Protein AF-A0A7S1DKY6-F1 (afdb_monomer_lite)

Structure (mmCIF, N/CA/C/O backbone):
data_AF-A0A7S1DKY6-F1
#
_entry.id   AF-A0A7S1DKY6-F1
#
loop_
_atom_site.group_PDB
_atom_site.id
_atom_site.type_symbol
_atom_site.label_atom_id
_atom_site.label_alt_id
_atom_site.label_comp_id
_atom_site.label_asym_id
_atom_site.label_entity_id
_atom_site.label_seq_id
_atom_site.pdbx_PDB_ins_code
_atom_site.Cartn_x
_atom_site.Cartn_y
_atom_site.Cartn_z
_atom_site.occupancy
_atom_site.B_iso_or_equiv
_atom_site.auth_seq_id
_atom_site.auth_comp_id
_atom_site.auth_asym_id
_atom_site.auth_atom_id
_atom_site.pdbx_PDB_model_num
ATOM 1 N N . ARG A 1 1 ? 4.465 -28.401 -14.071 1.00 49.16 1 ARG A N 1
ATOM 2 C CA . ARG A 1 1 ? 5.364 -28.665 -15.222 1.00 49.16 1 ARG A CA 1
ATOM 3 C C . ARG A 1 1 ? 4.719 -28.259 -16.547 1.00 49.16 1 ARG A C 1
ATOM 5 O O . ARG A 1 1 ? 5.460 -27.943 -17.461 1.00 49.16 1 ARG A O 1
ATOM 12 N N . ASP A 1 2 ? 3.390 -28.142 -16.611 1.00 53.97 2 ASP A N 1
ATOM 13 C CA . ASP A 1 2 ? 2.657 -27.892 -17.868 1.00 53.97 2 ASP A CA 1
ATOM 14 C C . ASP A 1 2 ? 2.377 -26.404 -18.164 1.00 53.97 2 ASP A C 1
ATOM 16 O O . ASP A 1 2 ? 1.731 -26.074 -19.147 1.00 53.97 2 ASP A O 1
ATOM 20 N N . GLN A 1 3 ? 2.872 -25.503 -17.309 1.00 55.66 3 GLN A N 1
ATOM 21 C CA . GLN A 1 3 ? 2.728 -24.040 -17.410 1.00 55.66 3 GLN A CA 1
ATOM 22 C C . GLN A 1 3 ? 4.074 -23.349 -17.679 1.00 55.66 3 GLN A C 1
ATOM 24 O O . GLN A 1 3 ? 4.199 -22.136 -17.548 1.00 55.66 3 GLN A O 1
ATOM 29 N N . GLN A 1 4 ? 5.126 -24.118 -17.976 1.00 49.84 4 GLN A N 1
ATOM 30 C CA . GLN A 1 4 ? 6.431 -23.525 -18.223 1.00 49.84 4 GLN A CA 1
ATOM 31 C C . GLN A 1 4 ? 6.443 -22.979 -19.656 1.00 49.84 4 GLN A C 1
ATOM 33 O O . GLN A 1 4 ? 6.256 -23.769 -20.585 1.00 49.84 4 GLN A O 1
ATOM 38 N N . PRO A 1 5 ? 6.629 -21.661 -19.858 1.00 53.81 5 PRO A N 1
ATOM 39 C CA . PRO A 1 5 ? 6.731 -21.111 -21.200 1.00 53.81 5 PRO A CA 1
ATOM 40 C C . PRO A 1 5 ? 7.887 -21.794 -21.946 1.00 53.81 5 PRO A C 1
ATOM 42 O O . PRO A 1 5 ? 8.850 -22.240 -21.303 1.00 53.81 5 PRO A O 1
ATOM 45 N N . PRO A 1 6 ? 7.803 -21.917 -23.284 1.00 61.84 6 PRO A N 1
ATOM 46 C CA . PRO A 1 6 ? 8.875 -22.511 -24.070 1.00 61.84 6 PRO A CA 1
ATOM 47 C C . PRO A 1 6 ? 10.212 -21.830 -23.736 1.00 61.84 6 PRO A C 1
ATOM 49 O O . PRO A 1 6 ? 10.237 -20.627 -23.453 1.00 61.84 6 PRO A O 1
ATOM 52 N N . PRO A 1 7 ? 11.327 -22.584 -23.708 1.00 59.97 7 PRO A N 1
ATOM 53 C CA . PRO A 1 7 ? 12.633 -22.010 -23.421 1.00 59.97 7 PRO A CA 1
ATOM 54 C C . PRO A 1 7 ? 12.908 -20.848 -24.378 1.00 59.97 7 PRO A C 1
ATOM 56 O O . PRO A 1 7 ? 12.660 -20.956 -25.576 1.00 59.97 7 PRO A O 1
ATOM 59 N N . HIS A 1 8 ? 13.403 -19.737 -23.832 1.00 63.50 8 HIS A N 1
ATOM 60 C CA . HIS A 1 8 ? 13.732 -18.548 -24.611 1.00 63.50 8 HIS A CA 1
ATOM 61 C C . HIS A 1 8 ? 14.686 -18.895 -25.768 1.00 63.50 8 HIS A C 1
ATOM 63 O O . HIS A 1 8 ? 15.734 -19.510 -25.559 1.00 63.50 8 HIS A O 1
ATOM 69 N N . GLU A 1 9 ? 14.347 -18.463 -26.981 1.00 57.97 9 GLU A N 1
ATOM 70 C CA . GLU A 1 9 ? 15.269 -18.457 -28.116 1.00 57.97 9 GLU A CA 1
ATOM 71 C C . GLU A 1 9 ? 16.054 -17.141 -28.095 1.00 57.97 9 GLU A C 1
ATOM 73 O O . GLU A 1 9 ? 15.618 -16.112 -28.602 1.00 57.97 9 GLU A O 1
ATOM 78 N N . GLY A 1 10 ? 17.211 -17.160 -27.435 1.00 62.47 10 GLY A N 1
ATOM 79 C CA . GLY A 1 10 ? 18.223 -16.107 -27.518 1.00 62.47 10 G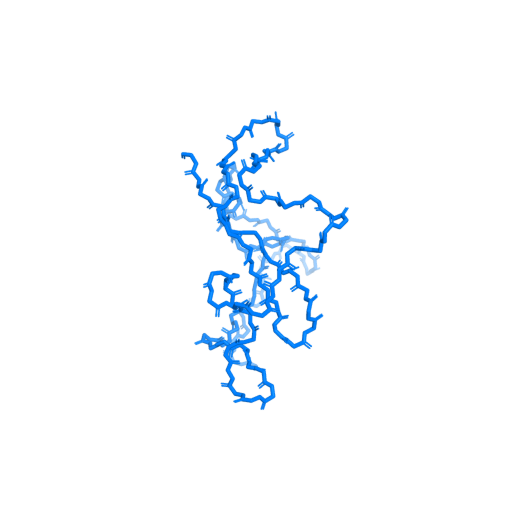LY A CA 1
ATOM 80 C C . GLY A 1 10 ? 19.487 -16.634 -28.195 1.00 62.47 10 GLY A C 1
ATOM 81 O O . GLY A 1 10 ? 19.673 -17.844 -28.313 1.00 62.47 10 GLY A O 1
ATOM 82 N N . ALA A 1 11 ? 20.396 -15.738 -28.597 1.00 67.69 11 ALA A N 1
ATOM 83 C CA . ALA A 1 11 ? 21.671 -16.136 -29.208 1.00 67.69 11 ALA A CA 1
ATOM 84 C C . ALA A 1 11 ? 22.502 -17.075 -28.304 1.00 67.69 11 ALA A C 1
ATOM 86 O O . ALA A 1 11 ? 23.240 -17.920 -28.807 1.00 67.69 11 ALA A O 1
ATOM 87 N N . TYR A 1 12 ? 22.353 -16.956 -26.976 1.00 79.69 12 TYR A N 1
ATOM 88 C CA . TYR A 1 12 ? 23.055 -17.766 -25.979 1.00 79.69 12 TYR A CA 1
ATOM 89 C C . TYR A 1 12 ? 22.144 -18.095 -24.790 1.00 79.69 12 TYR A C 1
ATOM 91 O O . TYR A 1 12 ? 21.368 -17.252 -24.338 1.00 79.69 12 TYR A O 1
ATOM 99 N N . ARG A 1 13 ? 22.282 -19.304 -24.231 1.00 80.62 13 ARG A N 1
ATOM 100 C CA . ARG A 1 13 ? 21.595 -19.692 -22.988 1.00 80.62 13 ARG A CA 1
ATOM 101 C C . ARG A 1 13 ? 22.116 -18.860 -21.817 1.00 80.62 13 ARG A C 1
ATOM 103 O O . ARG A 1 13 ? 23.325 -18.752 -21.638 1.00 80.62 13 ARG A O 1
ATOM 110 N N . GLY A 1 14 ? 21.205 -18.338 -20.999 1.00 82.25 14 GLY A N 1
ATOM 111 C CA . GLY A 1 14 ? 21.551 -17.535 -19.820 1.00 82.25 14 GLY A CA 1
ATOM 112 C C . GLY A 1 14 ? 21.779 -16.050 -20.114 1.00 82.25 14 GLY A C 1
ATOM 113 O O . GLY A 1 14 ? 22.117 -15.304 -19.199 1.00 82.25 14 GLY A O 1
ATOM 114 N N . ALA A 1 15 ? 21.570 -15.605 -21.358 1.00 85.62 15 ALA A N 1
ATOM 115 C CA . ALA A 1 15 ? 21.465 -14.182 -21.653 1.00 85.62 15 ALA A CA 1
ATOM 116 C C . ALA A 1 15 ? 20.216 -13.585 -20.964 1.00 85.62 15 ALA A C 1
ATOM 118 O O . ALA A 1 15 ? 19.177 -14.251 -20.913 1.00 85.62 15 ALA A O 1
ATOM 119 N N . PRO A 1 16 ? 20.289 -12.352 -20.427 1.00 86.88 16 PRO A N 1
ATOM 120 C CA . PRO A 1 16 ? 19.137 -11.699 -19.813 1.00 86.88 16 PRO A CA 1
ATOM 121 C C . PRO A 1 16 ? 18.056 -11.377 -20.853 1.00 86.88 16 PRO A C 1
ATOM 123 O O . PRO A 1 16 ? 18.342 -11.203 -22.039 1.00 86.88 16 PRO A O 1
ATOM 126 N N . LEU A 1 17 ? 16.814 -11.249 -20.387 1.00 86.50 17 LEU A N 1
ATOM 127 C CA . LEU A 1 17 ? 15.688 -10.800 -21.204 1.00 86.50 17 LEU A CA 1
ATOM 128 C C . LEU A 1 17 ? 15.539 -9.280 -21.116 1.00 86.50 17 LEU A C 1
ATOM 130 O O . LEU A 1 17 ? 15.704 -8.701 -20.043 1.00 86.50 17 LEU A O 1
ATOM 134 N N . GLN A 1 18 ? 15.190 -8.655 -22.240 1.00 87.88 18 GLN A N 1
ATOM 135 C CA . GLN A 1 18 ? 14.778 -7.254 -22.282 1.00 87.88 18 GLN A CA 1
ATOM 136 C C . GLN A 1 18 ? 13.248 -7.171 -22.319 1.00 87.88 18 GLN A C 1
ATOM 138 O O . GLN A 1 18 ? 12.630 -7.920 -23.085 1.00 87.88 18 GLN A O 1
ATOM 143 N N . PRO A 1 19 ? 12.622 -6.286 -21.523 1.00 90.00 19 PRO A N 1
ATOM 144 C CA . PRO A 1 19 ? 11.204 -5.993 -21.668 1.00 90.00 19 PRO A CA 1
ATOM 145 C C . PRO A 1 19 ? 10.902 -5.480 -23.080 1.00 90.00 19 PRO A C 1
ATOM 147 O O . PRO A 1 19 ? 11.705 -4.764 -23.673 1.00 90.00 19 PRO A O 1
ATOM 150 N N . GLN A 1 20 ? 9.729 -5.825 -23.612 1.00 89.06 20 GLN A N 1
ATOM 151 C CA . GLN A 1 20 ? 9.263 -5.281 -24.894 1.00 89.06 20 GLN A CA 1
ATOM 152 C C . GLN A 1 20 ? 8.726 -3.846 -24.759 1.00 89.06 20 GLN A C 1
ATOM 154 O O . GLN A 1 20 ? 8.706 -3.106 -25.738 1.00 89.06 20 GLN A O 1
ATOM 159 N N . ALA A 1 21 ? 8.285 -3.461 -23.557 1.00 91.94 21 ALA A N 1
ATOM 160 C CA . ALA A 1 21 ? 7.832 -2.109 -23.250 1.00 91.94 21 ALA A CA 1
ATOM 161 C C . ALA A 1 21 ? 9.001 -1.104 -23.245 1.00 91.94 21 ALA A C 1
ATOM 163 O O . ALA A 1 21 ? 10.164 -1.479 -23.103 1.00 91.94 21 ALA A O 1
ATOM 164 N N . SER A 1 22 ? 8.689 0.186 -23.370 1.00 91.62 22 SER A N 1
ATOM 165 C CA . SER A 1 22 ? 9.681 1.269 -23.383 1.00 91.62 22 SER A CA 1
ATOM 166 C C . SER A 1 22 ? 9.159 2.510 -22.658 1.00 91.62 22 SER A C 1
ATOM 168 O O . SER A 1 22 ? 7.951 2.670 -22.507 1.00 91.62 22 SER A O 1
ATOM 170 N N . GLY A 1 23 ? 10.055 3.397 -22.216 1.00 92.38 23 GLY A N 1
ATOM 171 C CA . GLY A 1 23 ? 9.658 4.626 -21.522 1.00 92.38 23 GLY A CA 1
ATOM 172 C C . GLY A 1 23 ? 8.871 4.347 -20.237 1.00 92.38 23 GLY A C 1
ATOM 173 O O . GLY A 1 23 ? 9.237 3.460 -19.467 1.00 92.38 23 GLY A O 1
ATOM 174 N N . SER A 1 24 ? 7.788 5.095 -20.011 1.00 91.62 24 SER A N 1
ATOM 175 C CA . SER A 1 24 ? 6.910 4.941 -18.840 1.00 91.62 24 SER A CA 1
ATOM 176 C C . SER A 1 24 ? 6.203 3.586 -18.776 1.00 91.62 24 SER A C 1
ATOM 178 O O . SER A 1 24 ? 5.924 3.100 -17.682 1.00 91.62 24 SER A O 1
ATOM 180 N N . ASP A 1 25 ? 5.968 2.939 -19.921 1.00 94.88 25 ASP A N 1
ATOM 181 C CA . ASP A 1 25 ? 5.236 1.668 -19.990 1.00 94.88 25 ASP A CA 1
ATOM 182 C C . ASP A 1 25 ? 6.011 0.514 -19.336 1.00 94.88 25 ASP A C 1
ATOM 184 O O . ASP A 1 25 ? 5.436 -0.522 -19.003 1.00 94.88 25 ASP A O 1
ATOM 188 N N . LEU A 1 26 ? 7.314 0.700 -19.085 1.00 94.75 26 LEU A N 1
ATOM 189 C CA . LEU A 1 26 ? 8.126 -0.235 -18.305 1.00 94.75 26 LEU A CA 1
ATOM 190 C C . LEU A 1 26 ? 7.562 -0.468 -16.897 1.00 94.75 26 LEU A C 1
ATOM 192 O O . LEU A 1 26 ? 7.678 -1.581 -16.385 1.00 94.75 26 LEU A O 1
ATOM 196 N N . LEU A 1 27 ? 6.912 0.535 -16.295 1.00 94.19 27 LEU A N 1
ATOM 197 C CA . LEU A 1 27 ? 6.292 0.406 -14.971 1.00 94.19 27 LEU A CA 1
ATOM 198 C C . LEU A 1 27 ? 5.093 -0.557 -14.969 1.00 94.19 27 LEU A C 1
ATOM 200 O O . LEU A 1 27 ? 4.736 -1.084 -13.920 1.00 94.19 27 LEU A O 1
ATOM 204 N N . LEU A 1 28 ? 4.503 -0.828 -16.138 1.00 95.62 28 LEU A N 1
ATOM 205 C CA . LEU A 1 28 ? 3.350 -1.717 -16.313 1.00 95.62 28 LEU A CA 1
ATOM 206 C C . LEU A 1 28 ? 3.729 -3.077 -16.921 1.00 95.62 28 LEU A C 1
ATOM 208 O O . LEU A 1 28 ? 2.861 -3.910 -17.170 1.00 95.62 28 LEU A O 1
ATOM 212 N N . ALA A 1 29 ? 5.018 -3.326 -17.170 1.00 94.94 29 ALA A N 1
ATOM 213 C CA . ALA A 1 29 ? 5.467 -4.485 -17.941 1.00 94.94 29 ALA A CA 1
ATOM 214 C C . ALA A 1 29 ? 5.398 -5.825 -17.182 1.00 94.94 29 ALA A C 1
ATOM 216 O O . ALA A 1 29 ? 5.459 -6.878 -17.813 1.00 94.94 29 ALA A O 1
ATOM 217 N N . GLY A 1 30 ? 5.316 -5.815 -15.844 1.00 94.44 30 GLY A N 1
ATOM 218 C CA . GLY A 1 30 ? 5.170 -7.035 -15.034 1.00 94.44 30 GLY A CA 1
ATOM 219 C C . GLY A 1 30 ? 6.356 -8.012 -15.097 1.00 94.44 30 GLY A C 1
ATOM 220 O O . GLY A 1 30 ? 6.196 -9.199 -14.819 1.00 94.44 30 GLY A O 1
ATOM 221 N N . VAL A 1 31 ? 7.547 -7.544 -15.483 1.00 93.88 31 VAL A N 1
ATOM 222 C CA . VAL A 1 31 ? 8.769 -8.354 -15.629 1.00 93.88 31 VAL A CA 1
ATOM 223 C C . VAL A 1 31 ? 9.939 -7.743 -14.857 1.00 93.88 31 VAL A C 1
ATOM 225 O O . VAL A 1 31 ? 9.925 -6.566 -14.496 1.00 93.88 31 VAL A O 1
ATOM 228 N N . GLY A 1 32 ? 10.978 -8.544 -14.600 1.00 93.12 32 GLY A N 1
ATOM 229 C CA . GLY A 1 32 ? 12.142 -8.090 -13.838 1.00 93.12 32 GLY A CA 1
ATOM 230 C C . GLY A 1 32 ? 11.747 -7.681 -12.408 1.00 93.12 32 GLY A C 1
ATOM 231 O O . G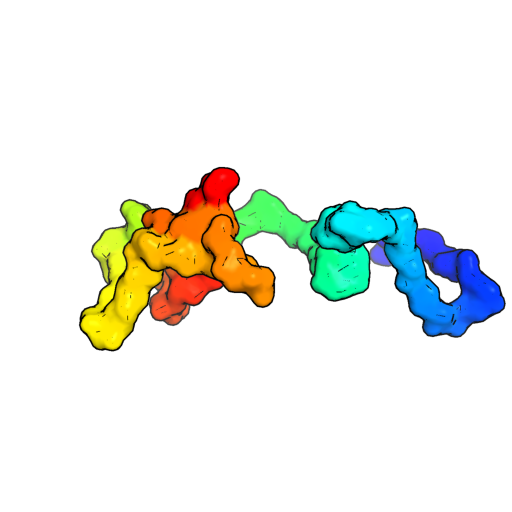LY A 1 32 ? 11.013 -8.430 -11.760 1.00 93.12 32 GLY A O 1
ATOM 232 N N . PRO A 1 33 ? 12.190 -6.514 -11.903 1.00 94.00 33 PRO A N 1
ATOM 233 C CA . PRO A 1 33 ? 11.832 -6.041 -10.561 1.00 94.00 33 PRO A CA 1
ATOM 234 C C . PRO A 1 33 ? 10.329 -5.801 -10.340 1.00 94.00 33 PRO A C 1
ATOM 236 O O . PRO A 1 33 ? 9.882 -5.847 -9.202 1.00 94.00 33 PRO A O 1
ATOM 239 N N . GLY A 1 34 ? 9.553 -5.567 -11.406 1.00 94.06 34 GLY A N 1
ATOM 240 C CA . GLY A 1 34 ? 8.093 -5.405 -11.345 1.00 94.06 34 GLY A CA 1
ATOM 241 C C . GLY A 1 34 ? 7.310 -6.712 -11.510 1.00 94.06 34 GLY A C 1
ATOM 242 O O . GLY A 1 34 ? 6.101 -6.677 -11.728 1.00 94.06 34 GLY A O 1
ATOM 243 N N . SER A 1 35 ? 7.985 -7.865 -11.488 1.00 95.81 35 SER A N 1
ATOM 244 C CA . SER A 1 35 ? 7.318 -9.164 -11.597 1.00 95.81 35 SER A CA 1
ATOM 245 C C . SER A 1 35 ? 6.534 -9.523 -10.334 1.00 95.81 35 SER A C 1
ATOM 247 O O . SER A 1 35 ? 6.879 -9.137 -9.219 1.00 95.81 35 SER A O 1
ATOM 249 N N . TRP A 1 36 ? 5.468 -10.295 -10.521 1.00 96.12 36 TRP A N 1
ATOM 250 C CA . TRP A 1 36 ? 4.598 -10.789 -9.459 1.00 96.12 36 TRP A CA 1
ATOM 251 C C . TRP A 1 36 ? 4.204 -12.241 -9.753 1.00 96.12 36 TRP A C 1
ATOM 253 O O . TRP A 1 36 ? 4.515 -12.788 -10.811 1.00 96.12 36 TRP A O 1
ATOM 263 N N . SER A 1 37 ? 3.565 -12.899 -8.790 1.00 96.75 37 SER A N 1
ATOM 264 C CA . SER A 1 37 ? 3.048 -14.261 -8.950 1.00 96.75 37 SER A CA 1
ATOM 265 C C . SER A 1 37 ? 1.536 -14.256 -8.827 1.00 96.75 37 SER A C 1
ATOM 267 O O . SER A 1 37 ? 1.016 -13.614 -7.915 1.00 96.75 37 SER A O 1
ATOM 269 N N . ASP A 1 38 ? 0.864 -15.018 -9.688 1.00 96.44 38 ASP A N 1
ATOM 270 C CA . ASP A 1 38 ? -0.587 -15.207 -9.668 1.00 96.44 38 ASP A CA 1
ATOM 271 C C . ASP A 1 38 ? -1.023 -16.025 -8.447 1.00 96.44 38 ASP A C 1
ATOM 273 O O . ASP A 1 38 ? -1.170 -17.249 -8.478 1.00 96.44 38 ASP A O 1
ATOM 277 N N . ARG A 1 39 ? -1.093 -15.338 -7.304 1.00 97.50 39 ARG A N 1
ATOM 278 C CA . ARG A 1 39 ? -1.544 -15.899 -6.032 1.00 97.50 39 ARG A CA 1
ATOM 279 C C . ARG A 1 39 ? -3.055 -16.100 -6.084 1.00 97.50 39 ARG A C 1
ATOM 281 O O . ARG A 1 39 ? -3.757 -15.405 -6.804 1.00 97.50 39 ARG A O 1
ATOM 288 N N . ALA A 1 40 ? -3.554 -17.032 -5.275 1.00 98.19 40 ALA A N 1
ATOM 289 C CA . ALA A 1 40 ? -4.990 -17.255 -5.156 1.00 98.19 40 ALA A CA 1
ATOM 290 C C . ALA A 1 40 ? -5.724 -15.952 -4.790 1.00 98.19 40 ALA A C 1
ATOM 292 O O . ALA A 1 40 ? -5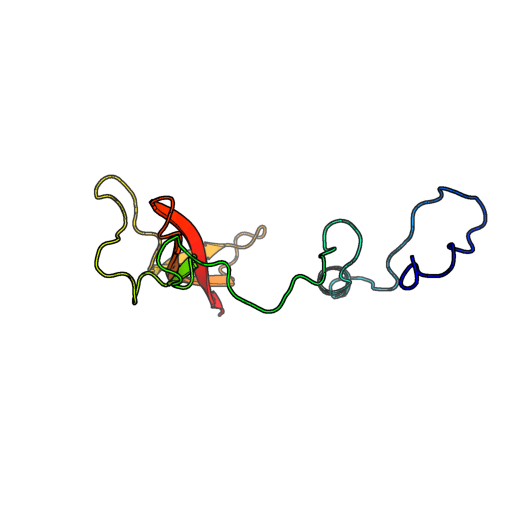.316 -15.266 -3.851 1.00 98.19 40 ALA A O 1
ATOM 293 N N . ASP A 1 41 ? -6.813 -15.661 -5.504 1.00 97.44 41 ASP A N 1
ATOM 294 C CA . ASP A 1 41 ? -7.674 -14.492 -5.287 1.00 97.44 41 ASP A CA 1
ATOM 295 C C . ASP A 1 41 ? -8.608 -14.703 -4.082 1.00 97.44 41 ASP A C 1
ATOM 297 O O . ASP A 1 41 ? -9.831 -14.794 -4.185 1.00 97.44 41 ASP A O 1
ATOM 301 N N . VAL A 1 42 ? -7.993 -14.902 -2.918 1.00 97.56 42 VAL A N 1
ATOM 302 C CA . VAL A 1 42 ? -8.653 -15.056 -1.623 1.00 97.56 42 VAL A CA 1
ATOM 303 C C . VAL A 1 42 ? -7.830 -14.339 -0.554 1.00 97.56 42 VAL A C 1
ATOM 305 O O . VAL A 1 42 ? -6.596 -14.373 -0.598 1.00 97.56 42 VAL A O 1
ATOM 308 N N . PRO A 1 43 ? -8.473 -13.694 0.433 1.00 97.75 43 PRO A N 1
ATOM 309 C CA . PRO A 1 43 ? -7.744 -13.064 1.519 1.00 97.75 43 PRO A CA 1
ATOM 310 C C . PRO A 1 43 ? -7.059 -14.119 2.391 1.00 97.75 43 PRO A C 1
ATOM 312 O O . PRO A 1 43 ? -7.612 -15.187 2.658 1.00 97.75 43 PRO A O 1
ATOM 315 N N . ASP A 1 44 ? -5.878 -13.778 2.900 1.00 97.94 44 ASP A N 1
ATOM 316 C CA . ASP A 1 44 ? -5.304 -14.504 4.029 1.00 97.94 44 ASP A CA 1
ATOM 317 C C . ASP A 1 44 ? -6.181 -14.286 5.271 1.00 97.94 44 ASP A C 1
ATOM 319 O O . ASP A 1 44 ? -6.732 -13.197 5.469 1.00 97.94 44 ASP A O 1
ATOM 323 N N . LEU A 1 45 ? -6.326 -15.315 6.103 1.00 98.19 45 LEU A N 1
ATOM 324 C CA . LEU A 1 45 ? -7.258 -15.318 7.230 1.00 98.19 45 LEU A CA 1
ATOM 325 C C . LEU A 1 45 ? -6.511 -15.307 8.569 1.00 98.19 45 LEU A C 1
ATOM 327 O O . LEU A 1 45 ? -5.409 -15.844 8.701 1.00 98.19 45 LEU A O 1
ATOM 331 N N . SER A 1 46 ? -7.113 -14.679 9.577 1.00 96.56 46 SER A N 1
ATOM 332 C CA . SER A 1 46 ? -6.705 -14.815 10.976 1.00 96.56 46 SER A CA 1
ATOM 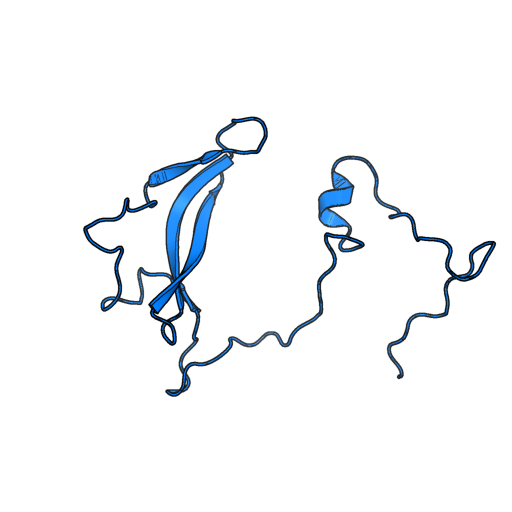333 C C . SER A 1 46 ? -7.049 -16.211 11.509 1.00 96.56 46 SER A C 1
ATOM 335 O O . SER A 1 46 ? -7.726 -16.999 10.844 1.00 96.56 46 SER A O 1
ATOM 337 N N . TYR A 1 47 ? -6.620 -16.513 12.738 1.00 96.81 47 TYR A N 1
ATOM 338 C CA . TYR A 1 47 ? -6.969 -17.764 13.420 1.00 96.81 47 TYR A CA 1
ATOM 339 C C . TYR A 1 47 ? -8.494 -17.977 13.519 1.00 96.81 47 TYR A C 1
ATOM 341 O O . TYR A 1 47 ? -8.983 -19.093 13.376 1.00 96.81 47 TYR A O 1
ATOM 349 N N . GLU A 1 48 ? -9.257 -16.897 13.684 1.00 96.12 48 GLU A N 1
ATOM 350 C CA . GLU A 1 48 ? -10.722 -16.881 13.772 1.00 96.12 48 GLU A CA 1
ATOM 351 C C . GLU A 1 48 ? -11.419 -16.962 12.400 1.00 96.12 48 GLU A C 1
ATOM 353 O O . GLU A 1 48 ? -12.646 -16.911 12.329 1.00 96.12 48 GLU A O 1
ATOM 358 N N . GLY A 1 49 ? -10.661 -17.060 11.303 1.00 97.25 49 GLY A N 1
ATOM 359 C CA . GLY A 1 49 ? -11.204 -17.162 9.947 1.00 97.25 49 GLY A CA 1
ATOM 360 C C . GLY A 1 49 ? -11.667 -15.834 9.340 1.00 97.25 49 GLY A C 1
ATOM 361 O O . GLY A 1 49 ? -12.403 -15.838 8.356 1.00 97.25 49 GLY A O 1
ATOM 362 N N . LEU A 1 50 ? -11.260 -14.691 9.900 1.00 96.44 50 LEU A N 1
ATOM 363 C CA . LEU A 1 50 ? -11.588 -13.366 9.364 1.00 96.44 50 LEU A CA 1
ATOM 364 C C . LEU A 1 50 ? -10.449 -12.841 8.469 1.00 96.44 50 LEU A C 1
ATOM 366 O O . LEU A 1 50 ? -9.298 -13.175 8.730 1.00 96.44 50 LEU A O 1
ATOM 370 N N . PRO A 1 51 ? -10.704 -11.969 7.473 1.00 97.88 51 PRO A N 1
ATOM 371 C CA . PRO A 1 51 ? -9.638 -11.390 6.645 1.00 97.88 51 PRO A CA 1
ATOM 372 C C . PRO A 1 51 ? -8.528 -10.739 7.483 1.00 97.88 51 PRO A C 1
ATOM 374 O O . PRO A 1 51 ? -8.796 -9.862 8.300 1.00 97.88 51 PRO A O 1
ATOM 377 N N . LYS A 1 52 ? -7.278 -11.162 7.324 1.00 97.81 52 LYS A N 1
ATOM 378 C CA . LYS A 1 52 ? -6.188 -10.776 8.230 1.00 97.81 52 LYS A CA 1
ATOM 379 C C . LYS A 1 52 ? -5.843 -9.288 8.157 1.00 97.81 52 LYS A C 1
ATOM 381 O O . LYS A 1 52 ? -5.708 -8.641 9.195 1.00 97.81 52 LYS A O 1
ATOM 386 N N . ILE A 1 53 ? -5.735 -8.762 6.938 1.00 98.38 53 ILE A N 1
ATOM 387 C CA . ILE A 1 53 ? -5.360 -7.374 6.660 1.00 98.38 53 ILE A CA 1
ATOM 388 C C . IL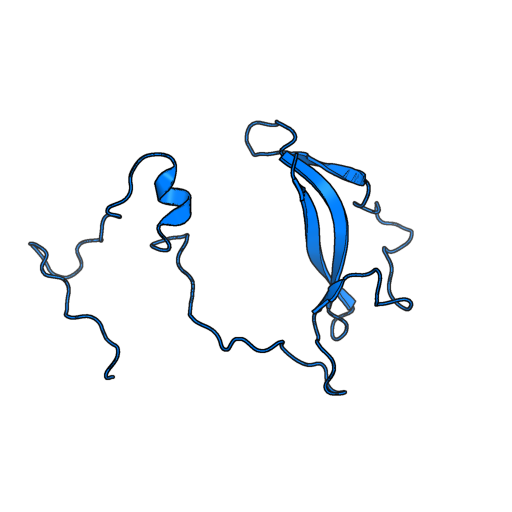E A 1 53 ? -6.620 -6.596 6.278 1.00 98.38 53 ILE A C 1
ATOM 390 O O . ILE A 1 53 ? -7.299 -6.949 5.315 1.00 98.38 53 ILE A O 1
ATOM 394 N N . VAL A 1 54 ? -6.950 -5.560 7.049 1.00 98.38 54 VAL A N 1
ATOM 395 C CA . VAL A 1 54 ? -8.178 -4.761 6.889 1.00 98.38 54 VAL A CA 1
ATOM 396 C C . VAL A 1 54 ? -7.885 -3.274 7.083 1.00 98.38 54 VAL A C 1
ATOM 398 O O . VAL A 1 54 ? -6.928 -2.942 7.786 1.00 98.38 54 VAL A O 1
ATOM 401 N N . PRO A 1 55 ? -8.694 -2.363 6.518 1.00 98.44 55 PRO A N 1
ATOM 402 C CA . PRO A 1 55 ? -8.530 -0.944 6.793 1.00 98.44 55 PRO A CA 1
ATOM 403 C C . PRO A 1 55 ? -8.882 -0.620 8.252 1.00 98.44 55 PRO A C 1
ATOM 405 O O . PRO A 1 55 ? -9.764 -1.239 8.856 1.00 98.44 55 PRO A O 1
ATOM 408 N N . LEU A 1 56 ? -8.213 0.375 8.827 1.00 98.00 56 LEU A N 1
ATOM 409 C CA . LEU A 1 56 ? -8.338 0.738 10.235 1.00 98.00 56 LEU A CA 1
ATOM 410 C C . LEU A 1 56 ? -9.766 1.192 10.568 1.00 98.00 56 LEU A C 1
ATOM 412 O O . LEU A 1 56 ? -10.252 0.907 11.662 1.00 98.00 56 LEU A O 1
ATOM 416 N N . ARG A 1 57 ? -10.492 1.781 9.602 1.00 97.81 57 ARG A N 1
ATOM 417 C CA . ARG A 1 57 ? -11.918 2.145 9.740 1.00 97.81 57 ARG A CA 1
ATOM 418 C C . ARG A 1 57 ? -12.849 0.991 10.139 1.00 97.81 57 ARG A C 1
ATOM 420 O O . ARG A 1 57 ? -13.912 1.256 10.691 1.00 97.81 57 ARG A O 1
ATOM 427 N N . VAL A 1 58 ? -12.478 -0.273 9.891 1.00 97.44 58 VAL A N 1
ATOM 428 C CA . VAL A 1 58 ? -13.267 -1.456 10.308 1.00 97.44 58 VAL A CA 1
ATOM 429 C C . VAL A 1 58 ? -12.639 -2.233 11.472 1.00 97.44 58 VAL A C 1
ATOM 431 O O . VAL A 1 58 ? -13.119 -3.309 11.828 1.00 97.44 58 VAL A O 1
ATOM 434 N N . ALA A 1 59 ? -11.578 -1.703 12.086 1.00 96.31 59 ALA A N 1
ATOM 435 C CA . ALA A 1 59 ? -10.817 -2.348 13.153 1.00 96.31 59 ALA A CA 1
ATOM 436 C C . ALA A 1 59 ? -10.789 -1.471 14.427 1.00 96.31 59 ALA A C 1
ATOM 438 O O . ALA A 1 59 ? -9.730 -0.992 14.823 1.00 96.31 59 ALA A O 1
ATOM 439 N N . PRO A 1 60 ? -11.931 -1.272 15.118 1.00 93.94 60 PRO A N 1
ATOM 440 C CA . PRO A 1 60 ? -12.076 -0.274 16.191 1.00 93.94 60 PRO A CA 1
ATOM 441 C C . PRO A 1 60 ? -11.215 -0.517 17.444 1.00 93.94 60 PRO A C 1
ATOM 443 O O . PRO A 1 60 ? -11.105 0.368 18.284 1.00 93.94 60 PRO A O 1
ATOM 446 N N . GLY A 1 61 ? -10.623 -1.706 17.597 1.00 93.50 61 GLY A N 1
ATOM 447 C CA . GLY A 1 61 ? -9.685 -2.022 18.684 1.00 93.50 61 GLY A CA 1
ATOM 448 C C . GLY A 1 61 ? -8.226 -1.665 18.385 1.00 93.50 61 GLY A C 1
ATOM 449 O O . GLY A 1 61 ? -7.362 -1.916 19.220 1.00 93.50 61 GLY A O 1
ATOM 450 N N . PHE A 1 62 ? -7.947 -1.126 17.199 1.00 96.50 62 PHE A N 1
ATOM 451 C CA . PHE A 1 62 ? -6.609 -0.803 16.717 1.00 96.50 62 PHE A CA 1
ATOM 452 C C . PHE A 1 62 ? -6.475 0.712 16.547 1.00 96.50 62 PHE A C 1
ATOM 454 O O . PHE A 1 62 ? -7.458 1.425 16.341 1.00 96.50 62 PHE A O 1
ATOM 461 N N . GLY A 1 63 ? -5.246 1.215 16.608 1.00 96.75 63 GLY A N 1
ATOM 462 C CA . GLY A 1 63 ? -4.965 2.633 16.431 1.00 96.75 63 GLY A CA 1
ATOM 463 C C . GLY A 1 63 ? -3.476 2.908 16.302 1.00 96.75 63 GLY A C 1
ATOM 464 O O . GLY A 1 63 ? -2.648 2.035 16.562 1.00 96.75 63 GLY A O 1
ATOM 465 N N . VAL A 1 64 ? -3.147 4.129 15.888 1.00 97.44 64 VAL A N 1
ATOM 466 C CA . VAL A 1 64 ? -1.769 4.626 15.931 1.00 97.44 64 VAL A CA 1
ATOM 467 C C . VAL A 1 64 ? -1.396 4.851 17.392 1.00 97.44 64 VAL A C 1
ATOM 469 O O . VAL A 1 64 ? -2.194 5.380 18.170 1.00 97.44 64 VAL A O 1
ATOM 472 N N . ALA A 1 65 ? -0.208 4.402 17.785 1.00 96.38 65 ALA A N 1
ATOM 473 C CA . ALA A 1 65 ? 0.240 4.564 19.154 1.00 96.38 65 ALA A CA 1
ATOM 474 C C . ALA A 1 65 ? 0.467 6.051 19.474 1.00 96.38 65 ALA A C 1
ATOM 476 O O . ALA A 1 65 ? 0.894 6.820 18.620 1.00 96.38 65 ALA A O 1
ATOM 477 N N . ALA A 1 66 ? 0.191 6.464 20.713 1.00 96.44 66 ALA A N 1
ATOM 478 C CA . ALA A 1 66 ? 0.164 7.883 21.083 1.00 96.44 66 ALA A CA 1
ATOM 479 C C . ALA A 1 66 ? 1.517 8.605 20.928 1.00 96.44 66 ALA A C 1
ATOM 481 O O . ALA A 1 66 ? 1.548 9.829 20.830 1.00 96.44 66 ALA A O 1
ATOM 482 N N . GLN A 1 67 ? 2.626 7.863 20.935 1.00 97.88 67 GLN A N 1
ATOM 483 C CA . GLN A 1 67 ? 3.969 8.394 20.702 1.00 97.88 67 GLN A CA 1
ATOM 484 C C . GLN A 1 67 ? 4.317 8.601 19.218 1.00 97.88 67 GLN A C 1
ATOM 486 O O . GLN A 1 67 ? 5.337 9.224 18.929 1.00 97.88 67 GLN A O 1
ATOM 491 N N . ASP A 1 68 ? 3.500 8.082 18.299 1.00 97.44 68 ASP A N 1
ATOM 492 C CA . ASP A 1 68 ? 3.765 8.097 16.864 1.00 97.44 68 ASP A CA 1
ATOM 493 C C . ASP A 1 68 ? 2.896 9.140 16.151 1.00 97.44 68 ASP A C 1
ATOM 495 O O . ASP A 1 68 ? 1.814 9.520 16.604 1.00 97.44 68 ASP A O 1
ATOM 499 N N . VAL A 1 69 ? 3.376 9.612 15.000 1.00 98.0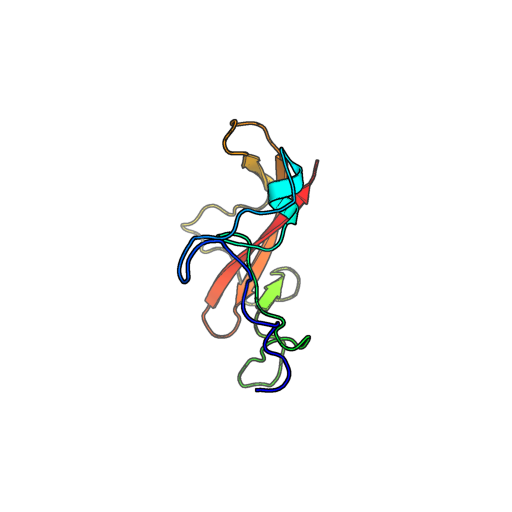0 69 VAL A N 1
ATOM 500 C CA . VAL A 1 69 ? 2.600 10.500 14.132 1.00 98.00 69 VAL A CA 1
ATOM 501 C C . VAL A 1 69 ? 1.573 9.667 13.378 1.00 98.00 69 VAL A C 1
ATOM 503 O O . VAL A 1 69 ? 1.941 8.727 12.678 1.00 98.00 69 VAL A O 1
ATOM 506 N N . ASP A 1 70 ? 0.296 10.034 13.483 1.00 98.12 70 ASP A N 1
ATOM 507 C CA . ASP A 1 70 ? -0.746 9.475 12.624 1.00 98.12 70 ASP A CA 1
ATOM 508 C C . ASP A 1 70 ? -0.531 9.966 11.186 1.00 98.12 70 ASP A C 1
ATOM 510 O O . ASP A 1 70 ? -0.622 11.171 10.937 1.00 98.12 70 ASP A O 1
ATOM 514 N N . PRO A 1 71 ? -0.215 9.075 10.230 1.00 98.06 71 PRO A N 1
ATOM 515 C CA . PRO A 1 71 ? 0.084 9.495 8.872 1.00 98.06 71 PRO A CA 1
ATOM 516 C C . PRO A 1 71 ? -1.159 9.931 8.088 1.00 98.06 71 PRO A C 1
ATOM 518 O O . PRO A 1 71 ? -1.004 10.508 7.014 1.00 98.06 71 PRO A O 1
ATOM 521 N N . ARG A 1 72 ? -2.385 9.691 8.578 1.00 98.44 72 ARG A N 1
ATOM 522 C CA . ARG A 1 72 ? -3.610 10.134 7.891 1.00 98.44 72 ARG A CA 1
ATOM 523 C C . ARG A 1 72 ? -3.634 11.660 7.757 1.00 98.44 72 ARG A C 1
ATOM 525 O O . ARG A 1 72 ? -3.448 12.392 8.724 1.00 98.44 72 ARG A O 1
ATOM 532 N N . GLY A 1 73 ? -3.870 12.137 6.537 1.00 98.25 73 GLY A N 1
ATOM 533 C CA . GLY A 1 73 ? -3.818 13.547 6.146 1.00 98.25 73 GLY A CA 1
ATOM 534 C C . GLY A 1 73 ? -2.443 14.035 5.671 1.00 98.25 73 GLY A C 1
ATOM 535 O O . GLY A 1 73 ? -2.372 15.092 5.032 1.00 98.25 73 GLY A O 1
ATOM 536 N N . LEU A 1 74 ? -1.362 13.284 5.923 1.00 98.38 74 LEU A N 1
ATOM 537 C CA . LEU A 1 74 ? -0.031 13.629 5.420 1.00 98.38 74 LEU A CA 1
ATOM 538 C C . LEU A 1 74 ? 0.058 13.430 3.893 1.00 98.38 74 LEU A C 1
ATOM 540 O O . LEU A 1 74 ? -0.572 12.511 3.353 1.00 98.38 74 LEU A O 1
ATOM 544 N N . PRO A 1 75 ? 0.832 14.280 3.188 1.00 98.19 75 PRO A N 1
ATOM 545 C CA . PRO A 1 75 ? 1.071 14.119 1.760 1.00 98.19 75 PRO A CA 1
ATOM 546 C C . PRO A 1 75 ? 1.999 12.930 1.494 1.00 98.19 75 PRO A C 1
ATOM 548 O O . PRO A 1 75 ? 2.960 12.695 2.231 1.00 98.19 75 PRO A O 1
ATOM 551 N N . VAL A 1 76 ? 1.740 12.215 0.403 1.00 98.38 76 VAL A N 1
ATOM 552 C CA . VAL A 1 76 ? 2.655 11.215 -0.152 1.00 98.38 76 VAL A CA 1
ATOM 553 C C . VAL A 1 76 ? 3.428 11.878 -1.283 1.00 98.38 76 VAL A C 1
ATOM 555 O O . VAL A 1 76 ? 2.846 12.270 -2.295 1.00 98.38 76 VAL A O 1
ATOM 558 N N . LEU A 1 77 ? 4.736 12.029 -1.092 1.00 98.12 77 LEU A N 1
ATOM 559 C CA . LEU A 1 77 ? 5.624 12.625 -2.085 1.00 98.12 77 LEU A CA 1
ATOM 560 C C . LEU A 1 77 ? 6.220 11.536 -2.977 1.00 98.12 77 LEU A C 1
ATOM 562 O O . LEU A 1 77 ? 6.648 10.491 -2.482 1.00 98.12 77 LEU A O 1
ATOM 566 N N . GLY A 1 78 ? 6.258 11.795 -4.281 1.00 96.69 78 GLY A N 1
ATOM 567 C CA . GLY A 1 78 ? 7.069 11.029 -5.218 1.00 96.69 78 GLY A CA 1
ATOM 568 C C . GLY A 1 78 ? 8.565 11.246 -4.980 1.00 96.69 78 GLY A C 1
ATOM 569 O O . GLY A 1 78 ? 8.978 12.129 -4.225 1.00 96.69 78 GLY A O 1
ATOM 570 N N . ASP A 1 79 ? 9.394 10.450 -5.657 1.00 96.94 79 ASP A N 1
ATOM 571 C CA . ASP A 1 79 ? 10.861 10.602 -5.624 1.00 96.94 79 ASP A CA 1
ATOM 572 C C . ASP A 1 79 ? 11.326 11.949 -6.215 1.00 96.94 79 ASP A C 1
ATOM 574 O O . ASP A 1 79 ? 12.392 12.463 -5.890 1.00 96.94 79 ASP A O 1
ATOM 578 N N . ASP A 1 80 ? 10.481 12.574 -7.036 1.00 97.31 80 ASP A N 1
ATOM 579 C CA . ASP A 1 80 ? 10.657 13.928 -7.561 1.00 97.31 80 ASP A CA 1
ATOM 580 C C . ASP A 1 80 ? 10.259 15.039 -6.567 1.00 97.31 80 ASP A C 1
ATOM 582 O O . ASP A 1 80 ? 10.405 16.226 -6.869 1.00 97.31 80 ASP A O 1
ATOM 586 N N . GLY A 1 81 ? 9.765 14.677 -5.379 1.00 97.50 81 GLY A N 1
ATOM 587 C CA . GLY A 1 81 ? 9.298 15.600 -4.348 1.00 97.50 81 GLY A CA 1
ATOM 588 C C . GLY A 1 81 ? 7.911 16.198 -4.605 1.00 97.50 81 GLY A C 1
ATOM 589 O O . GLY A 1 81 ? 7.483 17.062 -3.837 1.00 97.50 81 GLY A O 1
ATOM 590 N N . VAL A 1 82 ? 7.202 15.766 -5.652 1.00 97.81 82 VAL A N 1
ATOM 591 C CA . VAL A 1 82 ? 5.850 16.243 -5.977 1.00 97.81 82 VAL A CA 1
ATOM 592 C C . VAL A 1 82 ? 4.808 15.432 -5.199 1.00 97.81 82 VAL A C 1
ATOM 594 O O . VAL A 1 82 ? 4.957 14.227 -5.007 1.00 97.81 82 VAL A O 1
ATOM 597 N N . GLU A 1 83 ? 3.741 16.082 -4.724 1.00 97.94 83 GLU A N 1
ATOM 598 C CA . GLU A 1 83 ? 2.629 15.395 -4.050 1.00 97.94 83 GLU A CA 1
ATOM 599 C C . GLU A 1 83 ? 1.847 14.538 -5.057 1.00 97.94 83 GLU A C 1
ATOM 601 O O . GLU A 1 83 ? 1.260 15.066 -5.999 1.00 97.94 83 GLU A O 1
ATOM 606 N N . GLY A 1 84 ? 1.837 13.218 -4.850 1.00 97.44 84 GLY A N 1
ATOM 607 C CA . GLY A 1 84 ? 1.058 12.269 -5.655 1.00 97.44 84 GLY A CA 1
ATOM 608 C C . GLY A 1 84 ? -0.321 11.947 -5.069 1.00 97.44 84 GLY A C 1
ATOM 609 O O . GLY A 1 84 ? -1.160 11.357 -5.744 1.00 97.44 84 GLY A O 1
ATOM 610 N N . GLY A 1 85 ? -0.559 12.314 -3.809 1.00 98.31 85 GLY A N 1
ATOM 611 C CA . GLY A 1 85 ? -1.811 12.058 -3.107 1.00 98.31 85 GLY A CA 1
ATOM 612 C C . GLY A 1 85 ? -1.693 12.264 -1.600 1.00 98.31 85 GLY A C 1
ATOM 613 O O . GLY A 1 85 ? -0.657 12.706 -1.091 1.00 98.31 85 GLY A O 1
ATOM 614 N N . ARG A 1 86 ? -2.750 11.909 -0.867 1.00 98.56 86 ARG A N 1
ATOM 615 C CA . ARG A 1 86 ? -2.813 12.011 0.600 1.00 98.56 86 ARG A CA 1
ATOM 616 C C . ARG A 1 86 ? -3.226 10.701 1.237 1.00 98.56 86 ARG A C 1
ATOM 618 O O . ARG A 1 86 ? -4.069 9.981 0.711 1.00 98.56 86 ARG A O 1
ATOM 625 N N . VAL A 1 87 ? -2.650 10.401 2.398 1.00 98.69 87 VAL A N 1
ATOM 626 C CA . VAL A 1 87 ? -3.032 9.214 3.170 1.00 98.69 87 VAL A CA 1
ATOM 627 C C . VAL A 1 87 ? -4.431 9.420 3.755 1.00 98.69 87 VAL A C 1
ATOM 629 O O . VAL A 1 87 ? -4.649 10.374 4.501 1.00 98.69 87 VAL A O 1
ATOM 632 N N . VAL A 1 88 ? -5.365 8.516 3.463 1.00 98.62 88 VAL A N 1
ATOM 633 C CA . VAL A 1 88 ? -6.761 8.579 3.940 1.00 98.62 88 VAL A CA 1
ATOM 634 C C . VAL A 1 88 ? -7.105 7.483 4.946 1.00 98.62 88 VAL A C 1
ATOM 636 O O . VAL A 1 88 ? -7.972 7.684 5.795 1.00 98.62 88 VAL A O 1
ATOM 639 N N . ASP A 1 89 ? -6.397 6.353 4.921 1.00 98.62 89 ASP A N 1
ATOM 640 C CA . ASP A 1 89 ? -6.533 5.300 5.931 1.00 98.62 89 ASP A CA 1
ATOM 641 C C . ASP A 1 89 ? -5.252 4.459 6.060 1.00 98.62 89 ASP A C 1
ATOM 643 O O . ASP A 1 89 ? -4.307 4.604 5.285 1.00 98.62 89 ASP A O 1
ATOM 647 N N . LEU A 1 90 ? -5.223 3.563 7.044 1.00 98.56 90 LEU A N 1
ATOM 648 C CA . LEU A 1 90 ? -4.142 2.608 7.289 1.00 98.56 90 LEU A CA 1
ATOM 649 C C . LEU A 1 90 ? -4.699 1.195 7.240 1.00 98.56 90 LEU A C 1
ATOM 651 O O . LEU A 1 90 ? -5.779 0.946 7.759 1.00 98.56 90 LEU A O 1
ATOM 655 N N . TRP A 1 91 ? -3.965 0.251 6.666 1.00 98.69 91 TRP A N 1
ATOM 656 C CA . TRP A 1 91 ? -4.361 -1.154 6.650 1.00 98.69 91 TRP A CA 1
ATOM 657 C C . TRP A 1 91 ? -3.545 -1.927 7.671 1.00 98.69 91 TRP A C 1
ATOM 659 O O . TRP A 1 91 ? -2.317 -1.990 7.588 1.00 98.69 91 TRP A O 1
ATOM 669 N N . VAL A 1 92 ? -4.241 -2.503 8.646 1.00 98.31 92 VAL A N 1
ATOM 670 C CA . VAL A 1 92 ? -3.659 -3.194 9.795 1.00 98.31 92 VAL A CA 1
ATOM 671 C C . VAL A 1 92 ? -3.769 -4.704 9.637 1.00 98.31 92 VAL A C 1
ATOM 673 O O . VAL A 1 92 ? -4.789 -5.232 9.195 1.00 98.31 92 VAL A O 1
ATOM 676 N N . ASP A 1 93 ? -2.707 -5.400 10.023 1.00 98.12 93 ASP A N 1
ATOM 677 C CA . ASP A 1 93 ? -2.694 -6.837 10.252 1.00 98.12 93 ASP A CA 1
ATOM 678 C C . ASP A 1 93 ? -3.205 -7.131 11.666 1.00 98.12 93 ASP A C 1
ATOM 680 O O . ASP A 1 93 ? -2.559 -6.802 12.666 1.00 98.12 93 ASP A O 1
ATOM 684 N N . ARG A 1 94 ? -4.380 -7.759 11.756 1.00 95.75 94 ARG A N 1
ATOM 685 C CA . ARG A 1 94 ? -5.019 -8.053 13.045 1.00 95.75 94 ARG A CA 1
ATOM 686 C C . ARG A 1 94 ? -4.345 -9.184 13.820 1.00 95.75 94 ARG A C 1
ATOM 688 O O . ARG A 1 94 ? -4.612 -9.320 15.009 1.00 95.75 94 ARG A O 1
ATOM 695 N N . SER A 1 95 ? -3.502 -9.988 13.173 1.00 96.81 95 SER A N 1
ATOM 696 C CA . SER A 1 95 ? -2.779 -11.087 13.817 1.00 96.81 95 SER A CA 1
ATOM 697 C C . SER A 1 95 ? -1.457 -10.635 14.442 1.00 96.81 95 SER A C 1
ATOM 699 O O . SER A 1 95 ? -1.038 -11.229 15.431 1.00 96.81 95 SER A O 1
ATOM 701 N N . GLU A 1 96 ? -0.820 -9.588 13.905 1.00 94.81 96 GLU A N 1
ATOM 702 C CA . GLU A 1 96 ? 0.519 -9.141 14.334 1.00 94.81 96 GLU A CA 1
ATOM 703 C C . GLU A 1 96 ? 0.586 -7.680 14.828 1.00 94.81 96 GLU A C 1
ATOM 705 O O . GLU A 1 96 ? 1.675 -7.184 15.098 1.00 94.81 96 GLU A O 1
ATOM 710 N N . MET A 1 97 ? -0.554 -6.991 14.990 1.00 91.88 97 MET A N 1
ATOM 711 C CA . MET A 1 97 ? -0.638 -5.601 15.485 1.00 91.88 97 MET A CA 1
ATOM 712 C C . MET A 1 97 ? 0.309 -4.642 14.731 1.00 91.88 97 MET A C 1
ATOM 714 O O . MET A 1 97 ? 1.047 -3.860 15.329 1.00 91.88 97 MET A O 1
ATOM 718 N N . LEU A 1 98 ? 0.303 -4.727 13.397 1.00 95.88 98 LEU A N 1
ATOM 719 C CA . LEU A 1 98 ? 1.224 -4.002 12.519 1.00 95.88 98 LEU A CA 1
ATOM 720 C C . LEU A 1 98 ? 0.475 -3.377 11.337 1.00 95.88 98 LEU A C 1
ATOM 722 O O . LEU A 1 98 ? -0.304 -4.053 10.664 1.00 95.88 98 LEU A O 1
ATOM 726 N N . PHE A 1 99 ? 0.746 -2.106 11.033 1.00 98.00 99 PHE A N 1
ATOM 727 C CA . PHE A 1 99 ? 0.297 -1.494 9.781 1.00 98.00 99 PHE A CA 1
ATOM 728 C C . PHE A 1 99 ? 1.112 -2.039 8.601 1.00 98.00 99 PHE A C 1
ATOM 730 O O . PHE A 1 99 ? 2.341 -1.989 8.610 1.00 98.00 99 PHE A O 1
ATOM 737 N N . ARG A 1 100 ? 0.426 -2.578 7.587 1.00 98.31 100 ARG A N 1
ATOM 738 C CA . ARG A 1 100 ? 1.032 -3.159 6.377 1.00 98.31 100 ARG A CA 1
ATOM 739 C C . ARG A 1 100 ? 1.002 -2.203 5.191 1.00 98.31 100 ARG A C 1
ATOM 741 O O . ARG A 1 100 ? 1.942 -2.207 4.403 1.00 98.31 100 ARG A O 1
ATOM 748 N N . TYR A 1 101 ? -0.058 -1.403 5.070 1.00 98.62 101 TYR A N 1
ATOM 749 C CA . TYR A 1 101 ? -0.248 -0.491 3.941 1.00 98.62 101 TYR A CA 1
ATOM 750 C C . TYR A 1 101 ? -0.831 0.851 4.387 1.00 98.62 101 TYR A C 1
ATOM 752 O O . TYR A 1 101 ? -1.550 0.929 5.384 1.00 98.62 101 TYR A O 1
ATOM 760 N N . LEU A 1 102 ? -0.541 1.893 3.610 1.00 98.50 102 LEU A N 1
ATOM 761 C CA . LEU A 1 102 ? -1.238 3.175 3.645 1.00 98.50 102 LEU A CA 1
ATOM 762 C C . LEU A 1 102 ? -2.265 3.181 2.507 1.00 98.50 102 LEU A C 1
ATOM 764 O O . LEU A 1 102 ? -1.937 2.794 1.387 1.00 98.50 102 LEU A O 1
ATOM 768 N N . GLU A 1 103 ? -3.489 3.616 2.782 1.00 98.69 103 GLU A N 1
ATOM 769 C CA . GLU A 1 103 ? -4.480 3.912 1.749 1.00 98.69 103 GLU A CA 1
ATOM 770 C C . GLU A 1 103 ? -4.289 5.360 1.307 1.00 98.69 103 GLU A C 1
ATOM 772 O O . GLU A 1 103 ? -4.294 6.265 2.143 1.00 98.69 103 GLU A O 1
ATOM 777 N N . VAL A 1 104 ? -4.090 5.572 0.008 1.00 98.62 104 VAL A N 1
ATOM 778 C CA . VAL A 1 104 ? -3.764 6.882 -0.561 1.00 98.62 104 VAL A CA 1
ATOM 779 C C . VAL A 1 104 ? -4.866 7.293 -1.529 1.00 98.62 104 VAL A C 1
ATOM 781 O O . VAL A 1 104 ? -5.157 6.569 -2.479 1.00 98.62 104 VAL A O 1
ATOM 784 N N . GLU A 1 105 ? -5.460 8.459 -1.293 1.00 98.50 105 GLU A N 1
ATOM 785 C CA . GLU A 1 105 ? -6.279 9.153 -2.284 1.00 98.50 105 GLU A CA 1
ATOM 786 C C . GLU A 1 105 ? -5.337 9.879 -3.247 1.00 98.50 105 GLU A C 1
ATOM 788 O O . GLU A 1 105 ? -4.567 10.751 -2.838 1.00 98.50 105 GLU A O 1
ATOM 793 N N . VAL A 1 106 ? -5.346 9.447 -4.508 1.00 96.38 106 VAL A N 1
ATOM 794 C CA . VAL A 1 106 ? -4.489 9.983 -5.575 1.00 96.38 106 VAL A CA 1
ATOM 795 C C . VAL A 1 106 ? -5.080 11.298 -6.094 1.00 96.38 106 VAL A C 1
ATOM 797 O O . VAL A 1 106 ? -6.303 11.424 -6.170 1.00 96.38 106 VAL A O 1
ATOM 800 N N . ALA A 1 107 ? -4.206 12.258 -6.415 1.00 81.12 107 ALA A N 1
ATOM 801 C CA . ALA A 1 107 ? -4.572 13.586 -6.921 1.00 81.12 107 ALA A CA 1
ATOM 802 C C . ALA A 1 107 ? -5.194 13.579 -8.331 1.00 81.12 107 ALA A C 1
ATOM 804 O O . ALA A 1 107 ? -4.860 12.678 -9.137 1.00 81.12 107 ALA A O 1
#

Secondary structure (DSSP, 8-state):
-TTPPPPP--SSTTPPPPPS--GGGGGGS--GGG------SS--B-TTSSBSEEEGGG-TT----TTS---TT-EEE-TTS-EEEEEEEEEEETTTTEEEEEEEEE-

Organism: Hemiselmis andersenii (NCBI:txid464988)

Sequence (107 aa):
RDQQPPPHEGAYRGAPLQPQASGSDLLLAGVGPGSWSDRADVPDLSYEGLPKIVPLRVAPGFGVAAQDVDPRGLPVLGDDGVEGGRVVDLWVDRSEMLFRYLEVEVA

Radius of gyration: 20.05 Å; chains: 1; bounding box: 36×45×50 Å

pLDDT: mean 91.68, std 12.26, range [49.16, 98.69]

InterPro domains:
  IPR011033 PRC-barrel-like superfamily [SSF50346] (10-106)
  IPR014747 Bacterial photosynthetic reaction centre, H-chain, C-terminal [G3DSA:3.90.50.10] (39-107)
  IPR015810 Photosynthetic reaction centre, H subunit, N-terminal [PF03967] (12-58)
  IPR027275 PRC-barrel domain [PF05239] (69-106)

Foldseek 3Di:
DVPDPPPDDDPDPPDDDDQPDDDPCVCVRCDDPNPDDPDDPDADADPVRHRQKAWVVVVVVADDDPVDDDQAQPFDADPVRDGQFGFHIFIAGPRPNDTDDTDTDGD